Protein AF-A0A950X503-F1 (afdb_monomer_lite)

Structure (mmCIF, N/CA/C/O backbone):
data_AF-A0A950X503-F1
#
_entry.id   AF-A0A950X503-F1
#
loop_
_atom_site.group_PDB
_atom_site.id
_atom_site.type_symbol
_atom_site.label_atom_id
_atom_site.label_alt_id
_atom_site.label_comp_id
_atom_site.label_asym_id
_atom_site.label_entity_id
_atom_site.label_seq_id
_atom_site.pdbx_PDB_ins_code
_atom_site.Cartn_x
_atom_site.Cartn_y
_atom_site.Cartn_z
_atom_site.occupancy
_atom_site.B_iso_or_equiv
_atom_site.auth_seq_id
_atom_site.auth_comp_id
_atom_site.auth_asym_id
_atom_site.auth_atom_id
_atom_site.pdbx_PDB_model_num
ATOM 1 N N . MET A 1 1 ? 74.734 -8.083 1.895 1.00 55.09 1 MET A N 1
ATOM 2 C CA . MET A 1 1 ? 73.501 -8.881 1.716 1.00 55.09 1 MET A CA 1
ATOM 3 C C . MET A 1 1 ? 72.381 -8.003 2.234 1.00 55.09 1 MET A C 1
ATOM 5 O O . MET A 1 1 ? 71.910 -8.200 3.344 1.00 55.09 1 MET A O 1
ATOM 9 N N . ASP A 1 2 ? 72.014 -6.989 1.452 1.00 54.56 2 ASP A N 1
ATOM 10 C CA . ASP A 1 2 ? 71.205 -5.866 1.931 1.00 54.56 2 ASP A CA 1
ATOM 11 C C . ASP A 1 2 ? 70.107 -5.588 0.916 1.00 54.56 2 ASP A C 1
ATOM 13 O O . ASP A 1 2 ? 70.306 -4.879 -0.066 1.00 54.56 2 ASP A O 1
ATOM 17 N N . SER A 1 3 ? 68.957 -6.233 1.102 1.00 50.06 3 SER A N 1
ATOM 18 C CA . SER A 1 3 ? 67.737 -5.977 0.323 1.00 50.06 3 SER A CA 1
ATOM 19 C C . SER A 1 3 ? 66.502 -6.473 1.078 1.00 50.06 3 SER A C 1
ATOM 21 O O . SER A 1 3 ? 65.717 -7.257 0.554 1.00 50.06 3 SER A O 1
ATOM 23 N N . LYS A 1 4 ? 66.326 -6.038 2.335 1.00 60.34 4 LYS A N 1
ATOM 24 C CA . LYS A 1 4 ? 65.110 -6.340 3.113 1.00 60.34 4 LYS A CA 1
ATOM 25 C C . LYS A 1 4 ? 64.254 -5.124 3.473 1.00 60.34 4 LYS A C 1
ATOM 27 O O . LYS A 1 4 ? 63.502 -5.200 4.437 1.00 60.34 4 LYS A O 1
ATOM 32 N N . GLN A 1 5 ? 64.313 -4.013 2.739 1.00 59.19 5 GLN A N 1
ATOM 33 C CA . GLN A 1 5 ? 63.459 -2.881 3.113 1.00 59.19 5 GLN A CA 1
ATOM 34 C C . GLN A 1 5 ? 63.155 -1.899 1.983 1.00 59.19 5 GLN A C 1
ATOM 36 O O . GLN A 1 5 ? 63.656 -0.788 2.015 1.00 59.19 5 GLN A O 1
ATOM 41 N N . ILE A 1 6 ? 62.314 -2.287 1.015 1.00 55.09 6 ILE A N 1
ATOM 42 C CA . ILE A 1 6 ? 61.442 -1.344 0.276 1.00 55.09 6 ILE A CA 1
ATOM 43 C C . ILE A 1 6 ? 60.116 -2.055 -0.059 1.00 55.09 6 ILE A C 1
ATOM 45 O O . ILE A 1 6 ? 59.699 -2.187 -1.206 1.00 55.09 6 ILE A O 1
ATOM 49 N N . SER A 1 7 ? 59.471 -2.595 0.971 1.00 55.81 7 SER A N 1
ATOM 50 C CA . SER A 1 7 ? 58.073 -3.018 0.934 1.00 55.81 7 SER A CA 1
ATOM 51 C C . SER A 1 7 ? 57.216 -1.858 1.430 1.00 55.81 7 SER A C 1
ATOM 53 O O . SER A 1 7 ? 56.762 -1.898 2.559 1.00 55.81 7 SER A O 1
ATOM 55 N N . ASP A 1 8 ? 57.071 -0.808 0.627 1.00 58.75 8 ASP A N 1
ATOM 56 C CA . ASP A 1 8 ? 56.067 0.244 0.851 1.00 58.75 8 ASP A CA 1
ATOM 57 C C . ASP A 1 8 ? 55.778 0.971 -0.470 1.00 58.75 8 ASP A C 1
ATOM 59 O O . ASP A 1 8 ? 55.826 2.192 -0.601 1.00 58.75 8 ASP A O 1
ATOM 63 N N . VAL A 1 9 ? 55.458 0.189 -1.503 1.00 59.84 9 VAL A N 1
ATOM 64 C CA . VAL A 1 9 ? 54.595 0.702 -2.568 1.00 59.84 9 VAL A CA 1
ATOM 65 C C . VAL A 1 9 ? 53.185 0.760 -1.995 1.00 59.84 9 VAL A C 1
ATOM 67 O O . VAL A 1 9 ? 52.468 -0.237 -1.943 1.00 59.84 9 VAL A O 1
ATOM 70 N N . LEU A 1 10 ? 52.833 1.952 -1.518 1.00 59.91 10 LEU A N 1
ATOM 71 C CA . LEU A 1 10 ? 51.503 2.388 -1.112 1.00 59.91 10 LEU A CA 1
ATOM 72 C C . LEU A 1 10 ? 50.498 2.119 -2.246 1.00 59.91 10 LEU A C 1
ATOM 74 O O . LEU A 1 10 ? 50.211 2.977 -3.079 1.00 59.91 10 LEU A O 1
ATOM 78 N N . SER A 1 11 ? 49.974 0.897 -2.291 1.00 56.34 11 SER A N 1
ATOM 79 C CA . SER A 1 11 ? 48.835 0.516 -3.116 1.00 56.34 11 SER A CA 1
ATOM 80 C C . SER A 1 11 ? 47.576 1.044 -2.432 1.00 56.34 11 SER A C 1
ATOM 82 O O . SER A 1 11 ? 46.895 0.336 -1.695 1.00 56.34 11 SER A O 1
ATOM 84 N N . ALA A 1 12 ? 47.292 2.333 -2.616 1.00 62.19 12 ALA A N 1
ATOM 85 C CA . ALA A 1 12 ? 45.949 2.833 -2.373 1.00 62.19 12 ALA A CA 1
ATOM 86 C C . ALA A 1 12 ? 45.050 2.243 -3.477 1.00 62.19 12 ALA A C 1
ATOM 88 O O . ALA A 1 12 ? 45.313 2.497 -4.657 1.00 62.19 12 ALA A O 1
ATOM 89 N N . PRO A 1 13 ? 44.026 1.433 -3.152 1.00 65.69 13 PRO A N 1
ATOM 90 C CA . PRO A 1 13 ? 43.112 0.939 -4.170 1.00 65.69 13 PRO A CA 1
ATOM 91 C C . PRO A 1 13 ? 42.434 2.139 -4.849 1.00 65.69 13 PRO A C 1
ATOM 93 O O . PRO A 1 13 ? 42.108 3.114 -4.161 1.00 65.69 13 PRO A O 1
ATOM 96 N N . PRO A 1 14 ? 42.201 2.107 -6.176 1.00 65.06 14 PRO A N 1
ATOM 97 C CA . PRO A 1 14 ? 41.406 3.133 -6.829 1.00 65.06 14 PRO A CA 1
ATOM 98 C C . PRO A 1 14 ? 40.024 3.123 -6.176 1.00 65.06 14 PRO A C 1
ATOM 100 O O . PRO A 1 14 ? 39.252 2.177 -6.334 1.00 65.06 14 PRO A O 1
ATOM 103 N N . GLN A 1 15 ? 39.732 4.154 -5.384 1.00 66.50 15 GLN A N 1
ATOM 104 C CA . GLN A 1 15 ? 38.408 4.358 -4.822 1.00 66.50 15 GLN A CA 1
ATOM 105 C C . GLN A 1 15 ? 37.460 4.566 -6.000 1.00 66.50 15 GLN A C 1
ATOM 107 O O . GLN A 1 15 ? 37.450 5.622 -6.627 1.00 66.50 15 GLN A O 1
ATOM 112 N N . ILE A 1 16 ? 36.703 3.524 -6.339 1.00 69.19 16 ILE A N 1
ATOM 113 C CA . ILE A 1 16 ? 35.605 3.607 -7.294 1.00 69.19 16 ILE A CA 1
ATOM 114 C C . ILE A 1 16 ? 34.637 4.634 -6.692 1.00 69.19 16 ILE A C 1
ATOM 116 O O . ILE A 1 16 ? 34.100 4.366 -5.612 1.00 69.19 16 ILE A O 1
ATOM 120 N N . PRO A 1 17 ? 34.427 5.813 -7.307 1.00 67.00 17 PRO A N 1
ATOM 121 C CA . PRO A 1 17 ? 33.476 6.771 -6.764 1.00 67.00 17 PRO A CA 1
ATOM 122 C C . PRO A 1 17 ? 32.110 6.081 -6.669 1.00 67.00 17 PRO A C 1
ATOM 124 O O . PRO A 1 17 ? 31.746 5.347 -7.599 1.00 67.00 17 PRO A O 1
ATOM 127 N N . PRO A 1 18 ? 31.348 6.263 -5.571 1.00 66.81 18 PRO A N 1
ATOM 128 C CA . PRO A 1 18 ? 30.017 5.695 -5.473 1.00 66.81 18 PRO A CA 1
ATOM 129 C C . PRO A 1 18 ? 29.239 6.206 -6.675 1.00 66.81 18 PRO A C 1
ATOM 131 O O . PRO A 1 18 ? 29.051 7.410 -6.845 1.00 66.81 18 PRO A O 1
ATOM 134 N N . ARG A 1 19 ? 28.854 5.279 -7.551 1.00 60.28 19 ARG A N 1
ATOM 135 C CA . ARG A 1 19 ? 28.040 5.556 -8.726 1.00 60.28 19 ARG A CA 1
ATOM 136 C C . ARG A 1 19 ? 26.726 6.120 -8.194 1.00 60.28 19 ARG A C 1
ATOM 138 O O . ARG A 1 19 ? 25.821 5.371 -7.832 1.00 60.28 19 ARG A O 1
ATOM 145 N N . THR A 1 20 ? 26.628 7.439 -8.081 1.00 61.97 20 THR A N 1
ATOM 146 C CA . THR A 1 20 ? 25.367 8.129 -7.871 1.00 61.97 20 THR A CA 1
ATOM 147 C C . THR A 1 20 ? 24.553 7.814 -9.107 1.00 61.97 20 THR A C 1
ATOM 149 O O . THR A 1 20 ? 24.764 8.360 -10.186 1.00 61.97 20 THR A O 1
ATOM 152 N N . VAL A 1 21 ? 23.680 6.815 -8.975 1.00 62.81 21 VAL A N 1
ATOM 153 C CA . VAL A 1 21 ? 22.689 6.467 -9.983 1.00 62.81 21 VAL A CA 1
ATOM 154 C C . VAL A 1 21 ? 21.743 7.652 -10.098 1.00 62.81 21 VAL A C 1
ATOM 156 O O . VAL A 1 21 ? 20.712 7.711 -9.424 1.00 62.81 21 VAL A O 1
ATOM 159 N N . SER A 1 22 ? 22.145 8.626 -10.916 1.00 59.00 22 SER A N 1
ATOM 160 C CA . SER A 1 22 ? 21.339 9.763 -11.324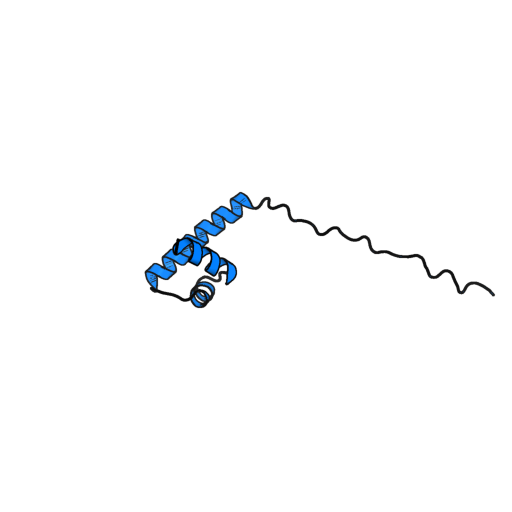 1.00 59.00 22 SER A CA 1
ATOM 161 C C . SER A 1 22 ? 19.968 9.235 -11.695 1.00 59.00 22 SER A C 1
ATOM 163 O O . SER A 1 22 ? 19.835 8.307 -12.494 1.00 59.00 22 SER A O 1
ATOM 165 N N . ALA A 1 23 ? 18.962 9.763 -11.008 1.00 60.47 23 ALA A N 1
ATOM 166 C CA . ALA A 1 23 ? 17.590 9.307 -11.042 1.00 60.47 23 ALA A CA 1
ATOM 167 C C . ALA A 1 23 ? 16.926 9.642 -12.388 1.00 60.47 23 ALA A C 1
ATOM 169 O O . ALA A 1 23 ? 15.938 10.366 -12.441 1.00 60.47 23 ALA A O 1
ATOM 170 N N . SER A 1 24 ? 17.392 9.036 -13.480 1.00 55.16 24 SER A N 1
ATOM 171 C CA . SER A 1 24 ? 16.672 8.897 -14.751 1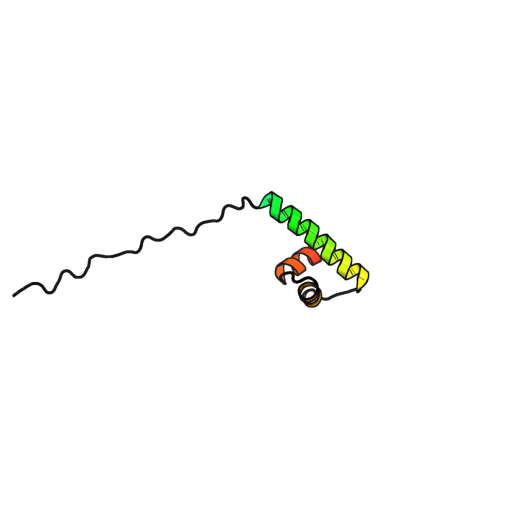.00 55.16 24 SER A CA 1
ATOM 172 C C . SER A 1 24 ? 15.489 7.923 -14.605 1.00 55.16 24 SER A C 1
ATOM 174 O O . SER A 1 24 ? 15.230 7.070 -15.446 1.00 55.16 24 SER A O 1
ATOM 176 N N . ARG A 1 25 ? 14.782 7.999 -13.472 1.00 58.31 25 ARG A N 1
ATOM 177 C CA . ARG A 1 25 ? 13.762 7.047 -13.027 1.00 58.31 25 ARG A CA 1
ATOM 178 C C . ARG A 1 25 ? 12.342 7.619 -13.064 1.00 58.31 25 ARG A C 1
ATOM 180 O O . ARG A 1 25 ? 11.414 6.923 -12.671 1.00 58.31 25 ARG A O 1
ATOM 187 N N . GLY A 1 26 ? 12.149 8.843 -13.562 1.00 58.09 26 GLY A N 1
ATOM 188 C CA . GLY A 1 26 ? 10.863 9.551 -13.504 1.00 58.09 26 GLY A CA 1
ATOM 189 C C . GLY A 1 26 ? 9.698 8.811 -14.171 1.00 58.09 26 GLY A C 1
ATOM 190 O O . GLY A 1 26 ? 8.637 8.667 -13.567 1.00 58.09 26 GLY A O 1
ATOM 191 N N . THR A 1 27 ? 9.891 8.268 -15.375 1.00 60.84 27 THR A N 1
ATOM 192 C CA . THR A 1 27 ? 8.778 7.678 -16.142 1.00 60.84 27 THR A CA 1
ATOM 193 C C . THR A 1 27 ? 8.406 6.280 -15.654 1.00 60.84 27 THR A C 1
ATOM 195 O O . THR A 1 27 ? 7.237 6.005 -15.386 1.00 60.84 27 THR A O 1
ATOM 198 N N . ASN A 1 28 ? 9.398 5.402 -15.460 1.00 70.69 28 ASN A N 1
ATOM 199 C CA . ASN A 1 28 ? 9.131 4.028 -15.032 1.00 70.69 28 ASN A CA 1
ATOM 200 C C . ASN A 1 28 ? 8.640 3.966 -13.576 1.00 70.69 28 ASN A C 1
ATOM 202 O O . ASN A 1 28 ? 7.775 3.159 -13.253 1.00 70.69 28 ASN A O 1
ATOM 206 N N . GLN A 1 29 ? 9.128 4.848 -12.692 1.00 75.62 29 GLN A N 1
ATOM 207 C CA . GLN A 1 29 ? 8.659 4.868 -11.302 1.00 75.62 29 GLN A CA 1
ATOM 208 C C . GLN A 1 29 ? 7.254 5.448 -11.155 1.00 75.62 29 GLN A C 1
ATOM 210 O O . GLN A 1 29 ? 6.500 4.958 -10.318 1.00 75.62 29 GLN A O 1
ATOM 215 N N . SER A 1 30 ? 6.872 6.426 -11.981 1.00 79.19 30 SER A N 1
ATOM 216 C CA . SER A 1 30 ? 5.509 6.974 -11.963 1.00 79.19 30 SER A CA 1
ATOM 217 C C . SER A 1 30 ? 4.479 5.933 -12.408 1.00 79.19 30 SER A C 1
ATOM 219 O O . SER A 1 30 ? 3.464 5.749 -11.739 1.00 79.19 30 SER A O 1
ATOM 221 N N . GLY A 1 31 ? 4.769 5.182 -13.479 1.00 84.19 31 GLY A N 1
ATOM 222 C CA . GLY A 1 31 ? 3.910 4.084 -13.937 1.00 84.19 31 GLY A CA 1
ATOM 223 C C . GLY A 1 31 ? 3.784 2.959 -12.905 1.00 84.19 31 GLY A C 1
ATOM 224 O O . GLY A 1 31 ? 2.677 2.517 -12.601 1.00 84.19 31 GLY A O 1
ATOM 225 N N . VAL A 1 32 ? 4.904 2.551 -12.297 1.00 85.44 32 VAL A N 1
ATOM 226 C CA . VAL A 1 32 ? 4.918 1.543 -11.224 1.00 85.44 32 VAL A CA 1
ATOM 227 C C . VAL A 1 32 ? 4.134 2.018 -9.997 1.00 85.44 32 VAL A C 1
ATOM 229 O O . VAL A 1 32 ? 3.378 1.239 -9.421 1.00 85.44 32 VAL A O 1
ATOM 232 N N . LYS A 1 33 ? 4.251 3.295 -9.609 1.00 84.94 33 LYS A N 1
ATOM 233 C CA . LYS A 1 33 ? 3.486 3.867 -8.490 1.00 84.94 33 LYS A CA 1
ATOM 234 C C . LYS A 1 33 ? 1.981 3.813 -8.763 1.00 84.94 33 LYS A C 1
ATOM 236 O O . LYS A 1 33 ? 1.251 3.291 -7.929 1.00 84.94 33 LYS A O 1
ATOM 241 N N . LEU A 1 34 ? 1.539 4.260 -9.942 1.00 87.69 34 LEU A N 1
ATOM 242 C CA . LEU A 1 34 ? 0.127 4.226 -10.345 1.00 87.69 34 LEU A CA 1
ATOM 243 C C . LEU A 1 34 ? -0.439 2.801 -10.381 1.00 87.69 34 LEU A C 1
ATOM 245 O O . LEU A 1 34 ? -1.563 2.563 -9.941 1.00 87.69 34 LEU A O 1
ATOM 249 N N . TYR A 1 35 ? 0.332 1.841 -10.894 1.00 90.19 35 TYR A N 1
ATOM 250 C CA . TYR A 1 35 ? -0.064 0.435 -10.880 1.00 90.19 35 TYR A CA 1
ATOM 251 C C . TYR A 1 35 ? -0.225 -0.090 -9.447 1.00 90.19 35 TYR A C 1
ATOM 253 O O . TYR A 1 35 ? -1.252 -0.685 -9.118 1.00 90.19 35 TYR A O 1
ATOM 261 N N . ASN A 1 36 ? 0.748 0.185 -8.577 1.00 90.06 36 ASN A N 1
ATOM 262 C CA . ASN A 1 36 ? 0.702 -0.267 -7.191 1.00 90.06 36 ASN A CA 1
ATOM 263 C C . ASN A 1 36 ? -0.459 0.377 -6.419 1.00 90.06 36 ASN A C 1
ATOM 265 O O . ASN A 1 36 ? -1.126 -0.309 -5.652 1.00 90.06 36 ASN A O 1
ATOM 269 N N . GLU A 1 37 ? -0.741 1.664 -6.639 1.00 90.81 37 GLU A N 1
ATOM 270 C CA . GLU A 1 37 ? -1.898 2.351 -6.050 1.00 90.81 37 GLU A CA 1
ATOM 271 C C . GLU A 1 37 ? -3.206 1.657 -6.437 1.00 90.81 37 GLU A C 1
ATOM 273 O O . GLU A 1 37 ? -4.019 1.355 -5.565 1.00 90.81 37 GLU A O 1
ATOM 278 N N . ARG A 1 38 ? -3.381 1.315 -7.721 1.00 91.25 38 ARG A N 1
ATOM 279 C CA . ARG A 1 38 ? -4.556 0.567 -8.202 1.00 91.25 38 ARG A CA 1
ATOM 280 C C . ARG A 1 38 ? -4.659 -0.815 -7.564 1.00 91.25 38 ARG A C 1
ATOM 282 O O . ARG A 1 38 ? -5.751 -1.212 -7.162 1.00 91.25 38 ARG A O 1
ATOM 289 N N . LEU A 1 39 ? -3.541 -1.531 -7.449 1.00 90.69 39 LEU A N 1
ATOM 290 C CA . LEU A 1 39 ? -3.497 -2.846 -6.813 1.00 90.69 39 LEU A CA 1
ATOM 291 C C . LEU A 1 39 ? -3.909 -2.764 -5.336 1.00 90.69 39 LEU A C 1
ATOM 293 O O . LEU A 1 39 ? -4.767 -3.527 -4.893 1.00 90.69 39 LEU A O 1
ATOM 297 N N . VAL A 1 40 ? -3.346 -1.812 -4.588 1.00 88.62 40 VAL A N 1
ATOM 298 C CA . VAL A 1 40 ? -3.662 -1.599 -3.168 1.00 88.62 40 VAL A CA 1
ATOM 299 C C . VAL A 1 40 ? -5.116 -1.158 -2.990 1.00 88.62 40 VAL A C 1
ATOM 301 O O . VAL A 1 40 ? -5.818 -1.733 -2.162 1.00 88.62 40 VAL A O 1
ATOM 304 N N . LEU A 1 41 ? -5.612 -0.218 -3.799 1.00 90.00 41 LEU A N 1
ATOM 305 C CA . LEU A 1 41 ? -7.018 0.204 -3.793 1.00 90.00 41 LEU A CA 1
ATOM 306 C C . LEU A 1 41 ? -7.971 -0.966 -4.054 1.00 90.00 41 LEU A C 1
ATOM 308 O O . LEU A 1 41 ? -8.960 -1.129 -3.342 1.00 90.00 41 LEU A O 1
ATOM 312 N N . SER A 1 42 ? -7.673 -1.800 -5.053 1.00 90.69 42 SER A N 1
ATOM 313 C CA . SER A 1 42 ? -8.470 -2.992 -5.359 1.00 90.69 42 SER A CA 1
ATOM 314 C C . SER A 1 42 ? -8.476 -3.981 -4.191 1.00 90.69 42 SER A C 1
ATOM 316 O O . SER A 1 42 ? -9.508 -4.580 -3.878 1.00 90.69 42 SER A O 1
ATOM 318 N N . LEU A 1 43 ? -7.337 -4.144 -3.516 1.00 89.50 43 LEU A N 1
ATOM 319 C CA . LEU A 1 43 ? -7.209 -5.023 -2.359 1.00 89.50 43 LEU A CA 1
ATOM 320 C C . LEU A 1 43 ? -8.035 -4.512 -1.166 1.00 89.50 43 LEU A C 1
ATOM 322 O O . LEU A 1 43 ? -8.805 -5.275 -0.589 1.00 89.50 43 LEU A O 1
ATOM 326 N N . VAL A 1 44 ? -7.928 -3.221 -0.839 1.00 87.38 44 VAL A N 1
ATOM 327 C CA . VAL A 1 44 ? -8.668 -2.594 0.270 1.00 87.38 44 VAL A CA 1
ATOM 328 C C . VAL A 1 44 ? -10.175 -2.597 0.002 1.00 87.38 44 VAL A C 1
ATOM 330 O O . VAL A 1 44 ? -10.957 -2.891 0.900 1.00 87.38 44 VAL A O 1
ATOM 333 N N . ARG A 1 45 ? -10.619 -2.354 -1.239 1.00 88.44 45 ARG A N 1
ATOM 334 C CA . ARG A 1 45 ? -12.054 -2.412 -1.579 1.00 88.44 45 ARG A CA 1
ATOM 335 C C . ARG A 1 45 ? -12.642 -3.822 -1.505 1.00 88.44 45 ARG A C 1
ATOM 337 O O . ARG A 1 45 ? -13.824 -3.951 -1.216 1.00 88.44 45 ARG A O 1
ATOM 344 N N . SER A 1 46 ? -11.850 -4.859 -1.780 1.00 90.19 46 SER A N 1
ATOM 345 C CA . SER A 1 46 ? -12.320 -6.254 -1.766 1.00 90.19 46 SER A CA 1
ATOM 346 C C . SER A 1 46 ? -12.270 -6.903 -0.382 1.00 90.19 46 SER A C 1
ATOM 348 O O . SER A 1 46 ? -13.131 -7.716 -0.069 1.00 90.19 46 SER A O 1
ATOM 350 N N . HIS A 1 47 ? -11.282 -6.553 0.444 1.00 86.12 47 HIS A N 1
ATOM 351 C CA . HIS A 1 47 ? -11.052 -7.184 1.749 1.00 86.12 47 HIS A CA 1
ATOM 352 C C . HIS A 1 47 ? -11.412 -6.288 2.942 1.00 86.12 47 HIS A C 1
ATOM 354 O O . HIS A 1 47 ? -11.389 -6.752 4.080 1.00 86.12 47 HIS A O 1
ATOM 360 N N . GLY A 1 48 ? -11.738 -5.016 2.703 1.00 83.94 48 GLY A N 1
ATOM 361 C CA . GLY A 1 48 ? -11.982 -4.039 3.756 1.00 83.94 48 GLY A CA 1
ATOM 362 C C . GLY A 1 48 ? -10.682 -3.502 4.378 1.00 83.94 48 GLY A C 1
ATOM 363 O O . GLY A 1 48 ? -9.638 -3.475 3.719 1.00 83.94 48 GLY A O 1
ATOM 364 N N . PRO A 1 49 ? -10.724 -3.020 5.632 1.00 82.06 49 PRO A N 1
ATOM 365 C CA . PRO A 1 49 ? -9.567 -2.420 6.287 1.00 82.06 49 PRO A CA 1
ATOM 366 C C . PRO A 1 49 ? -8.458 -3.458 6.517 1.00 82.06 49 PRO A C 1
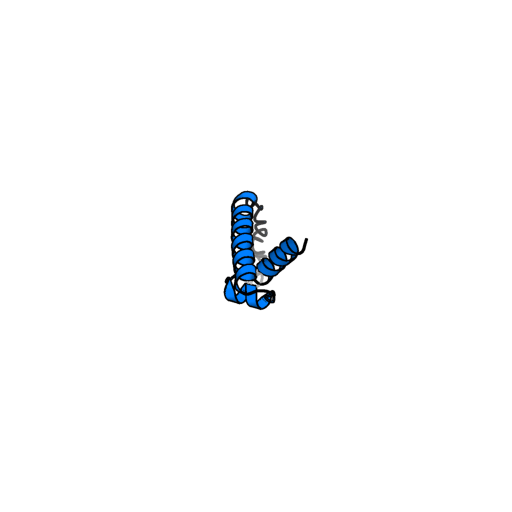ATOM 368 O O . PRO A 1 49 ? -8.627 -4.426 7.255 1.00 82.06 49 PRO A O 1
ATOM 371 N N . LEU A 1 50 ? -7.298 -3.235 5.894 1.00 85.12 50 LEU A N 1
ATOM 372 C CA . LEU A 1 50 ? -6.111 -4.081 6.012 1.00 85.12 50 LEU A CA 1
ATOM 373 C C . LEU A 1 50 ? -4.954 -3.303 6.647 1.00 85.12 50 LEU A C 1
ATOM 375 O O . LEU A 1 50 ? -4.757 -2.118 6.380 1.00 85.12 50 LEU A O 1
ATOM 379 N N . SER A 1 51 ? -4.143 -3.986 7.458 1.00 87.44 51 SER A N 1
ATOM 380 C CA . SER A 1 51 ? -2.908 -3.407 7.994 1.00 87.44 51 SER A CA 1
ATOM 381 C C . SER A 1 51 ? -1.843 -3.268 6.899 1.00 87.44 51 SER A C 1
ATOM 383 O O . SER A 1 51 ? -1.818 -4.029 5.929 1.00 87.44 51 SER A O 1
ATOM 385 N N . LYS A 1 52 ? -0.901 -2.329 7.068 1.00 84.12 52 LYS A N 1
ATO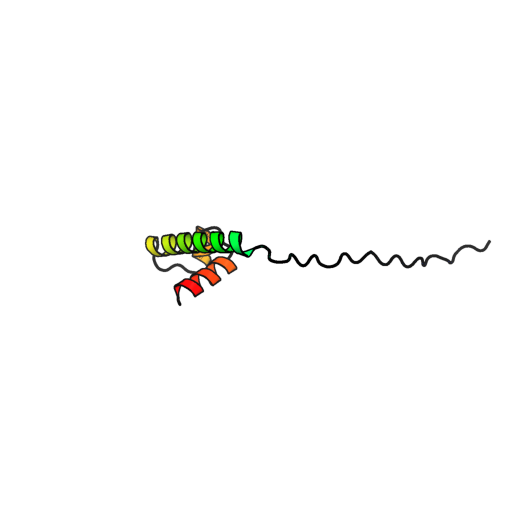M 386 C CA . LYS A 1 52 ? 0.204 -2.096 6.111 1.00 84.12 52 LYS A CA 1
ATOM 387 C C . LYS A 1 52 ? 1.018 -3.366 5.823 1.00 84.12 52 LYS A C 1
ATOM 389 O O . LYS A 1 52 ? 1.456 -3.576 4.690 1.00 84.12 52 LYS A O 1
ATOM 394 N N . THR A 1 53 ? 1.182 -4.214 6.839 1.00 87.62 53 THR A N 1
ATOM 395 C CA . THR A 1 53 ? 1.876 -5.506 6.752 1.00 87.62 53 THR A CA 1
ATOM 396 C C . THR A 1 53 ? 1.080 -6.525 5.945 1.00 87.62 53 THR A C 1
ATOM 398 O O . THR A 1 53 ? 1.652 -7.212 5.102 1.00 87.62 53 THR A O 1
ATOM 401 N N . GLU A 1 54 ? -0.239 -6.603 6.143 1.00 87.94 54 GLU A N 1
ATOM 402 C CA . GLU A 1 54 ? -1.070 -7.552 5.396 1.00 87.94 54 GLU A CA 1
ATOM 403 C C . GLU A 1 54 ? -1.205 -7.146 3.923 1.00 87.94 54 GLU A C 1
ATOM 405 O O . GLU A 1 54 ? -1.183 -8.004 3.042 1.00 87.94 54 GLU A O 1
ATOM 410 N N . ILE A 1 55 ? -1.236 -5.842 3.631 1.00 87.81 55 ILE A N 1
ATOM 411 C CA . ILE A 1 55 ? -1.174 -5.332 2.256 1.00 87.81 55 ILE A CA 1
ATOM 412 C C . ILE A 1 55 ? 0.145 -5.739 1.595 1.00 87.81 55 ILE A C 1
ATOM 414 O O . ILE A 1 55 ? 0.122 -6.287 0.494 1.00 87.81 55 ILE A O 1
ATOM 418 N N . ALA A 1 56 ? 1.288 -5.526 2.255 1.00 90.06 56 ALA A N 1
ATOM 419 C CA . ALA A 1 56 ? 2.595 -5.931 1.729 1.00 90.06 56 ALA A CA 1
ATOM 420 C C . ALA A 1 56 ? 2.650 -7.445 1.446 1.00 90.06 56 ALA A C 1
ATOM 422 O O . ALA A 1 56 ? 3.039 -7.858 0.356 1.00 90.06 56 ALA A O 1
ATOM 423 N N . ARG A 1 57 ? 2.158 -8.271 2.381 1.00 89.25 57 ARG A N 1
ATOM 424 C CA . ARG A 1 57 ? 2.125 -9.734 2.238 1.00 89.25 57 ARG A CA 1
ATOM 425 C C . ARG A 1 57 ? 1.245 -10.199 1.076 1.00 89.25 57 ARG A C 1
ATOM 427 O O . ARG A 1 57 ? 1.634 -11.108 0.351 1.00 89.25 57 ARG A O 1
ATOM 434 N N . ARG A 1 58 ? 0.071 -9.589 0.890 1.00 88.62 58 ARG A N 1
ATOM 435 C CA . ARG A 1 58 ? -0.884 -9.975 -0.166 1.00 88.62 58 ARG A CA 1
ATOM 436 C C . ARG A 1 58 ? -0.503 -9.471 -1.552 1.00 88.62 58 ARG A C 1
ATOM 438 O O . ARG A 1 58 ? -0.820 -10.122 -2.538 1.00 88.62 58 ARG A O 1
ATOM 44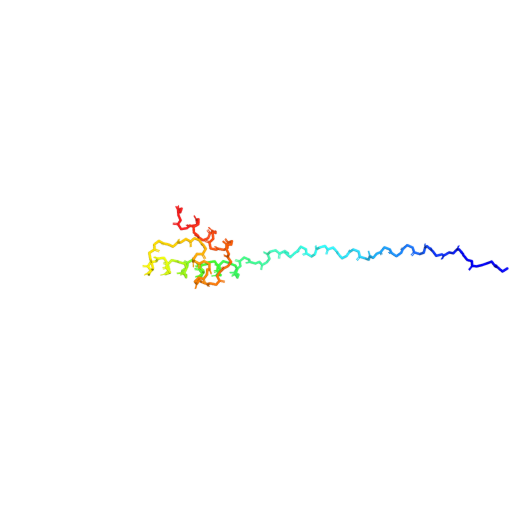5 N N . THR A 1 59 ? 0.140 -8.310 -1.631 1.00 87.38 59 THR A N 1
ATOM 446 C CA . THR A 1 59 ? 0.515 -7.681 -2.909 1.00 87.38 59 THR A CA 1
ATOM 447 C C . THR A 1 59 ? 1.931 -8.032 -3.359 1.00 87.38 59 THR A C 1
ATOM 449 O O . THR A 1 59 ? 2.278 -7.771 -4.507 1.00 87.38 59 THR A O 1
ATOM 452 N N . GLY A 1 60 ? 2.764 -8.585 -2.469 1.00 88.12 60 GLY A N 1
ATOM 453 C CA . GLY A 1 60 ? 4.194 -8.786 -2.717 1.00 88.12 60 GLY A CA 1
ATOM 454 C C . GLY A 1 60 ? 4.995 -7.478 -2.752 1.00 88.12 60 GLY A C 1
ATOM 455 O O . GLY A 1 60 ? 6.160 -7.478 -3.148 1.00 88.12 60 GLY A O 1
ATOM 456 N N . LEU A 1 61 ? 4.388 -6.352 -2.362 1.00 88.06 61 LEU A N 1
ATOM 457 C CA . LEU A 1 61 ? 5.063 -5.062 -2.292 1.00 88.06 61 LEU A CA 1
ATOM 458 C C . LEU A 1 61 ? 5.971 -4.985 -1.066 1.00 88.06 61 LEU A C 1
ATOM 460 O O . LEU A 1 61 ? 5.690 -5.564 -0.017 1.00 88.06 61 LEU A O 1
ATOM 464 N N . SER A 1 62 ? 7.032 -4.183 -1.173 1.00 86.12 62 SER A N 1
ATOM 465 C CA . SER A 1 62 ? 7.840 -3.850 -0.001 1.00 86.12 62 SER A CA 1
ATOM 466 C C . SER A 1 62 ? 7.002 -3.094 1.036 1.00 86.12 62 SER A C 1
ATOM 468 O O . SER A 1 62 ? 6.134 -2.286 0.685 1.00 86.12 62 SER A O 1
ATOM 470 N N . THR A 1 63 ? 7.317 -3.288 2.316 1.00 84.75 63 THR A N 1
ATOM 471 C CA . THR A 1 63 ? 6.684 -2.572 3.435 1.00 84.75 63 THR A CA 1
ATOM 472 C C . THR A 1 63 ? 6.787 -1.050 3.284 1.00 84.75 63 THR A C 1
ATOM 474 O O . THR A 1 63 ? 5.881 -0.313 3.667 1.00 84.75 63 THR A O 1
ATOM 477 N N . GLN A 1 64 ? 7.875 -0.558 2.685 1.00 85.81 64 GLN A N 1
ATOM 478 C CA . GLN A 1 64 ? 8.045 0.866 2.401 1.00 85.81 64 GLN A CA 1
ATOM 479 C C . GLN A 1 64 ? 7.048 1.343 1.339 1.00 85.81 64 GLN A C 1
ATOM 481 O O . GLN A 1 64 ? 6.384 2.362 1.525 1.00 85.81 64 GLN A O 1
ATOM 486 N N . THR A 1 65 ? 6.920 0.599 0.238 1.00 85.88 65 THR A N 1
ATOM 487 C CA . THR A 1 65 ? 6.009 0.930 -0.865 1.00 85.88 65 THR A CA 1
ATOM 488 C C . THR A 1 65 ? 4.556 0.921 -0.403 1.00 85.88 65 THR A C 1
ATOM 490 O O . THR A 1 65 ? 3.831 1.869 -0.698 1.00 85.88 65 THR A O 1
ATOM 493 N N . SER A 1 66 ? 4.139 -0.094 0.363 1.00 85.50 66 SER A N 1
ATOM 494 C CA . SER A 1 66 ? 2.776 -0.148 0.901 1.00 85.50 66 SER A CA 1
ATOM 495 C C . SER A 1 66 ? 2.496 1.020 1.851 1.00 85.50 66 SER A C 1
ATOM 497 O O . SER A 1 66 ? 1.430 1.620 1.772 1.00 85.50 66 SER A O 1
ATOM 499 N N . SER A 1 67 ? 3.462 1.414 2.689 1.00 87.25 67 SER A N 1
ATOM 500 C CA . SER A 1 67 ? 3.297 2.541 3.617 1.00 87.25 67 SER A CA 1
ATOM 501 C C . SER A 1 67 ? 3.168 3.890 2.898 1.00 87.25 67 SER A C 1
ATOM 503 O O . SER A 1 67 ? 2.314 4.696 3.266 1.00 87.25 67 SER A O 1
ATOM 505 N N . VAL A 1 68 ? 3.966 4.127 1.848 1.00 86.62 68 VAL A N 1
ATOM 506 C CA . VAL A 1 68 ? 3.873 5.347 1.023 1.00 86.62 68 VAL A CA 1
ATOM 507 C C . VAL A 1 68 ? 2.527 5.425 0.303 1.00 86.62 68 VAL A C 1
ATOM 509 O O . VAL A 1 68 ? 1.910 6.486 0.290 1.00 86.62 68 VAL A O 1
ATOM 512 N N . ILE A 1 69 ? 2.052 4.313 -0.263 1.00 85.75 69 ILE A N 1
ATOM 513 C CA . ILE A 1 69 ? 0.758 4.264 -0.958 1.00 85.75 69 ILE A CA 1
ATOM 514 C C . ILE A 1 69 ? -0.394 4.475 0.021 1.00 85.75 69 I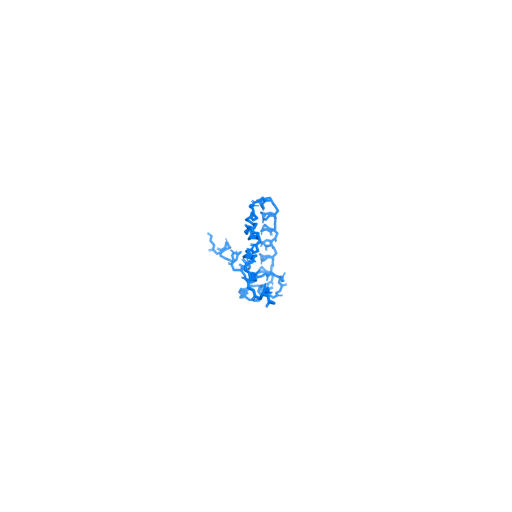LE A C 1
ATOM 516 O O . ILE A 1 69 ? -1.268 5.283 -0.254 1.00 85.75 69 ILE A O 1
ATOM 520 N N . MET A 1 70 ? -0.376 3.818 1.183 1.00 86.12 70 MET A N 1
ATOM 521 C CA . MET A 1 70 ? -1.409 4.012 2.208 1.00 86.12 70 MET A CA 1
ATOM 522 C C . MET A 1 70 ? -1.489 5.471 2.652 1.00 86.12 70 MET A C 1
ATOM 524 O O . MET A 1 70 ? -2.573 6.040 2.670 1.00 86.12 70 MET A O 1
ATOM 528 N N . LYS A 1 71 ? -0.339 6.115 2.884 1.00 85.50 71 LYS A N 1
ATOM 529 C CA . LYS A 1 71 ? -0.294 7.545 3.202 1.00 85.50 71 LYS A CA 1
ATOM 530 C C . LYS A 1 71 ? -0.856 8.419 2.075 1.00 85.50 71 LYS A C 1
ATOM 532 O O . LYS A 1 71 ? -1.451 9.444 2.359 1.00 85.50 71 LYS A O 1
ATOM 537 N N . GLN A 1 72 ? -0.675 8.033 0.811 1.00 83.31 72 GLN A N 1
ATOM 538 C CA . GLN A 1 72 ? -1.242 8.750 -0.336 1.00 83.31 72 GLN A CA 1
ATOM 539 C C . GLN A 1 72 ? -2.768 8.590 -0.437 1.00 83.31 72 GLN A C 1
ATOM 541 O O . GLN A 1 72 ? -3.421 9.482 -0.963 1.00 83.31 72 GLN A O 1
ATOM 546 N N . LEU A 1 73 ? -3.320 7.463 0.027 1.00 80.31 73 LEU A N 1
ATOM 547 C CA . LEU A 1 73 ? -4.760 7.177 0.020 1.00 80.31 73 LEU A CA 1
ATOM 548 C C . LEU A 1 73 ? -5.503 7.779 1.224 1.00 80.31 73 LEU A C 1
ATOM 550 O O . LEU A 1 73 ? -6.711 7.974 1.155 1.00 80.31 73 LEU A O 1
ATOM 554 N N . GLU A 1 74 ? -4.797 8.037 2.325 1.00 80.12 74 GLU A N 1
ATOM 555 C CA . GLU A 1 74 ? -5.321 8.691 3.536 1.00 80.12 74 GLU A CA 1
ATOM 556 C C . GLU A 1 74 ? -5.456 10.222 3.395 1.00 80.12 74 GLU A C 1
ATOM 558 O O . GLU A 1 74 ? -5.966 10.872 4.307 1.00 80.12 74 GLU A O 1
ATOM 563 N N . ASN A 1 75 ? -4.971 10.799 2.292 1.00 56.00 75 ASN A N 1
ATOM 564 C CA . ASN A 1 75 ? -4.695 12.227 2.130 1.00 56.00 75 ASN A CA 1
ATOM 565 C C . ASN A 1 75 ? -5.536 12.869 1.026 1.00 56.00 75 ASN A C 1
ATOM 567 O O . ASN A 1 75 ? -5.696 14.107 1.111 1.00 56.00 75 ASN A O 1
#

Secondary structure (DSSP, 8-state):
-----------------------TTHHHHHHHHHHHHHHHHHHHHHH-S--HHHHHHHHT--HHHHHHHHHHH--

pLDDT: mean 76.44, std 13.34, range [50.06, 91.25]

Sequence (75 aa):
MDSKQISDVLSAPPQIPPRTVSASRGTNQSGVKLYNERLVLSLVRSHGPLSKTEIARRTGLSTQTSSVIMKQLEN

Radius of gyration: 25.02 Å; chains: 1; bounding box: 86×22×24 Å

Foldseek 3Di:
DDDDDDPDPPCPDPPPPPPPPPCPPVPVVVVVLVVLLVVLVVVCVVPPDDDLVVSCVVVVNDSVSSVVSVVVVVD